Protein AF-A0A961DYW7-F1 (afdb_monomer)

Mean predicted aligned error: 11.42 Å

Structure (mmCIF, N/CA/C/O backbone):
data_AF-A0A961DYW7-F1
#
_entry.id   AF-A0A961DYW7-F1
#
loop_
_atom_site.group_PDB
_atom_site.id
_atom_site.type_symbol
_atom_site.label_atom_id
_atom_site.label_alt_id
_atom_site.label_comp_id
_atom_site.label_asym_id
_atom_site.label_entity_id
_atom_site.label_seq_id
_atom_site.pdbx_PDB_ins_code
_atom_site.Cartn_x
_atom_site.Cartn_y
_atom_site.Cartn_z
_atom_site.occupancy
_atom_site.B_iso_or_equiv
_atom_site.auth_seq_id
_atom_site.auth_comp_id
_atom_site.auth_asym_id
_atom_site.auth_atom_id
_atom_site.pdbx_PDB_model_num
ATOM 1 N N . MET A 1 1 ? 54.941 27.044 3.424 1.00 49.66 1 MET A N 1
ATOM 2 C CA . MET A 1 1 ? 54.791 25.929 2.460 1.00 49.66 1 MET A CA 1
ATOM 3 C C . MET A 1 1 ? 55.824 24.856 2.781 1.00 49.66 1 MET A C 1
ATOM 5 O O . MET A 1 1 ? 56.978 25.058 2.465 1.00 49.66 1 MET A O 1
ATOM 9 N N . GLY A 1 2 ? 55.466 23.790 3.503 1.00 53.31 2 GLY A N 1
ATOM 10 C CA . GLY A 1 2 ? 56.445 22.753 3.894 1.00 53.31 2 GLY A CA 1
ATOM 11 C C . GLY A 1 2 ? 55.896 21.693 4.853 1.00 53.31 2 GLY A C 1
ATOM 12 O O . GLY A 1 2 ? 56.356 20.560 4.859 1.00 53.31 2 GLY A O 1
ATOM 13 N N . ARG A 1 3 ? 54.844 22.021 5.616 1.00 52.53 3 ARG A N 1
ATOM 14 C CA . ARG A 1 3 ? 54.201 21.068 6.536 1.00 52.53 3 ARG A CA 1
ATOM 15 C C . ARG A 1 3 ? 53.265 20.077 5.819 1.00 52.53 3 ARG A C 1
ATOM 17 O O . ARG A 1 3 ? 53.183 18.930 6.229 1.00 52.53 3 ARG A O 1
ATOM 24 N N . LEU A 1 4 ? 52.631 20.481 4.714 1.00 52.94 4 LEU A N 1
ATOM 25 C CA . LEU A 1 4 ? 51.755 19.617 3.900 1.00 52.94 4 LEU A CA 1
ATOM 26 C C . LEU A 1 4 ? 52.518 18.522 3.131 1.00 52.94 4 LEU A C 1
ATOM 28 O O . LEU A 1 4 ? 52.029 17.401 3.029 1.00 52.94 4 LEU A O 1
ATOM 32 N N . GLU A 1 5 ? 53.732 18.803 2.655 1.00 54.09 5 GLU A N 1
ATOM 33 C CA . GLU A 1 5 ? 54.500 17.840 1.849 1.00 54.09 5 GLU A CA 1
ATOM 34 C C . GLU A 1 5 ? 55.116 16.701 2.672 1.00 54.09 5 GLU A C 1
ATOM 36 O O . GLU A 1 5 ? 55.243 15.577 2.190 1.00 54.09 5 GLU A O 1
ATOM 41 N N . VAL A 1 6 ? 55.448 16.953 3.943 1.00 54.12 6 VAL A N 1
ATOM 42 C CA . VAL A 1 6 ? 55.982 15.920 4.848 1.00 54.12 6 VAL A CA 1
ATOM 43 C C . VAL A 1 6 ? 54.897 14.913 5.240 1.00 54.12 6 VAL A C 1
ATOM 45 O O . VAL A 1 6 ? 55.178 13.721 5.364 1.00 54.12 6 VAL A O 1
ATOM 48 N N . HIS A 1 7 ? 53.643 15.358 5.371 1.00 50.16 7 HIS A N 1
ATOM 49 C CA . HIS A 1 7 ? 52.534 14.467 5.709 1.00 50.16 7 HIS A CA 1
ATOM 50 C C . HIS A 1 7 ? 52.208 13.476 4.582 1.00 50.16 7 HIS A C 1
ATOM 52 O O . HIS A 1 7 ? 51.959 12.313 4.878 1.00 50.16 7 HIS A O 1
ATOM 58 N N . LEU A 1 8 ? 52.311 13.875 3.309 1.00 53.72 8 LEU A N 1
ATOM 59 C CA . LEU A 1 8 ? 52.080 12.999 2.145 1.00 53.72 8 LEU A CA 1
ATOM 60 C C . LEU A 1 8 ? 53.132 11.884 1.977 1.00 53.72 8 LEU A C 1
ATOM 62 O O . LEU A 1 8 ? 52.862 10.878 1.328 1.00 53.72 8 LEU A O 1
ATOM 66 N N . ARG A 1 9 ? 54.320 12.031 2.578 1.00 63.47 9 ARG A N 1
ATOM 67 C CA . ARG A 1 9 ? 55.415 11.044 2.516 1.00 63.47 9 ARG A CA 1
ATOM 68 C C . ARG A 1 9 ? 55.368 9.978 3.615 1.00 63.47 9 ARG A C 1
ATOM 70 O O . ARG A 1 9 ? 56.134 9.016 3.561 1.00 63.47 9 ARG A O 1
ATOM 77 N N . SER A 1 10 ? 54.497 10.129 4.614 1.00 76.56 10 SER A N 1
ATOM 78 C CA . SER A 1 10 ? 54.350 9.144 5.689 1.00 76.56 10 SER A CA 1
ATOM 79 C C . SER A 1 10 ? 53.565 7.926 5.203 1.00 76.56 10 SER A C 1
ATOM 81 O O . SER A 1 10 ? 52.446 8.058 4.709 1.00 76.56 10 SER A O 1
ATOM 83 N N . ARG A 1 11 ? 54.109 6.7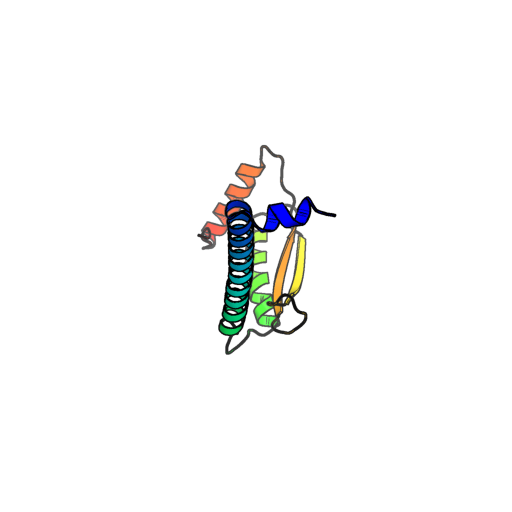19 5.413 1.00 75.25 11 ARG A N 1
ATOM 84 C CA . ARG A 1 11 ? 53.426 5.447 5.102 1.00 75.25 11 ARG A CA 1
ATOM 85 C C . ARG A 1 11 ? 52.032 5.359 5.732 1.00 75.25 11 ARG A C 1
ATOM 87 O O . ARG A 1 11 ? 51.126 4.811 5.116 1.00 75.25 11 ARG A O 1
ATOM 94 N N . ALA A 1 12 ? 51.855 5.936 6.923 1.00 79.06 12 ALA A N 1
ATOM 95 C CA . ALA A 1 12 ? 50.567 5.973 7.611 1.00 79.06 12 ALA A CA 1
ATOM 96 C C . ALA A 1 12 ? 49.552 6.885 6.902 1.00 79.06 12 ALA A C 1
ATOM 98 O O . ALA A 1 12 ? 48.391 6.514 6.754 1.00 79.06 12 ALA A O 1
ATOM 99 N N . ALA A 1 13 ? 49.987 8.048 6.408 1.00 81.00 13 ALA A N 1
ATOM 100 C CA . ALA A 1 13 ? 49.119 8.948 5.652 1.00 81.00 13 ALA A CA 1
ATOM 101 C C . ALA A 1 13 ? 48.723 8.343 4.297 1.00 81.00 13 ALA A C 1
ATOM 103 O O . ALA A 1 13 ? 47.557 8.404 3.918 1.00 81.00 13 ALA A O 1
ATOM 104 N N . ILE A 1 14 ? 49.665 7.686 3.609 1.00 84.50 14 ILE A N 1
ATOM 105 C CA . ILE A 1 14 ? 49.393 6.960 2.360 1.00 84.50 14 ILE A CA 1
ATOM 106 C C . ILE A 1 14 ? 48.378 5.833 2.601 1.00 84.50 14 ILE A C 1
ATOM 108 O O . ILE A 1 14 ? 47.431 5.694 1.830 1.00 84.50 14 ILE A O 1
ATOM 112 N N . ALA A 1 15 ? 48.525 5.066 3.688 1.00 88.88 15 ALA A N 1
ATOM 113 C CA . ALA A 1 15 ? 47.590 3.998 4.039 1.00 88.88 15 ALA A CA 1
ATOM 114 C C . ALA A 1 15 ? 46.174 4.526 4.330 1.00 88.88 15 ALA A C 1
ATOM 116 O O . ALA A 1 15 ? 45.199 3.940 3.866 1.00 88.88 15 ALA A O 1
ATOM 117 N N . LEU A 1 16 ? 46.051 5.653 5.042 1.00 91.12 16 LEU A N 1
ATOM 118 C CA . LEU A 1 16 ? 44.755 6.283 5.319 1.00 91.12 16 LEU A CA 1
ATOM 119 C C . LEU A 1 16 ? 44.081 6.808 4.047 1.00 91.12 16 LEU A C 1
ATOM 121 O O . LEU A 1 16 ? 42.887 6.589 3.857 1.00 91.12 16 LEU A O 1
ATOM 125 N N . ILE A 1 17 ? 44.841 7.449 3.154 1.00 91.12 17 ILE A N 1
ATOM 126 C CA . ILE A 1 17 ? 44.325 7.915 1.859 1.00 91.12 17 ILE A CA 1
ATOM 127 C C . ILE A 1 17 ? 43.859 6.723 1.015 1.00 91.12 17 ILE A C 1
ATOM 129 O O . ILE A 1 17 ? 42.755 6.751 0.473 1.00 91.12 17 ILE A O 1
ATOM 133 N N . ALA A 1 18 ? 44.654 5.652 0.943 1.00 93.50 18 ALA A N 1
ATOM 134 C CA . ALA A 1 18 ? 44.286 4.441 0.215 1.00 93.50 18 ALA A CA 1
ATOM 135 C C . ALA A 1 18 ? 43.019 3.786 0.789 1.00 93.50 18 ALA A C 1
ATOM 137 O O . ALA A 1 18 ? 42.123 3.424 0.029 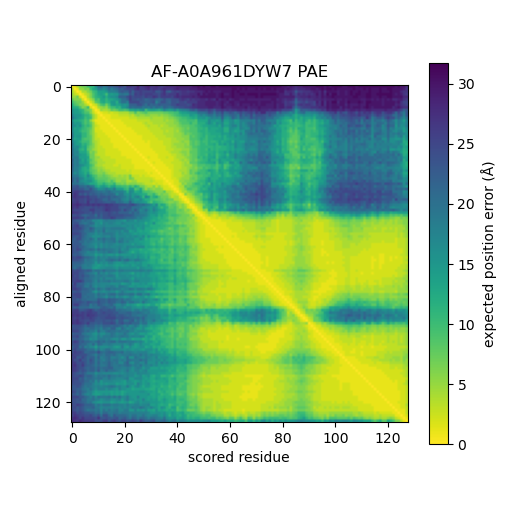1.00 93.50 18 ALA A O 1
ATOM 138 N N . ALA A 1 19 ? 42.899 3.689 2.116 1.00 95.31 19 ALA A N 1
ATOM 139 C CA . ALA A 1 19 ? 41.712 3.146 2.774 1.00 95.31 19 ALA A CA 1
ATOM 140 C C . ALA A 1 19 ? 40.458 3.996 2.502 1.00 95.31 19 ALA A C 1
ATOM 142 O O . ALA A 1 19 ? 39.398 3.452 2.184 1.00 95.31 19 ALA A O 1
ATOM 143 N N . ALA A 1 20 ? 40.576 5.326 2.566 1.00 96.38 20 ALA A N 1
ATOM 144 C CA . ALA A 1 20 ? 39.474 6.236 2.262 1.00 96.38 20 ALA A CA 1
ATOM 145 C C . ALA A 1 20 ? 39.023 6.120 0.796 1.00 96.38 20 ALA A C 1
ATOM 147 O O . ALA A 1 20 ? 37.822 6.053 0.519 1.00 96.38 20 ALA A O 1
ATOM 148 N N . LEU A 1 21 ? 39.975 6.029 -0.139 1.00 96.44 21 LEU A N 1
ATOM 149 C CA . LEU A 1 21 ? 39.691 5.832 -1.562 1.00 96.44 21 LEU A CA 1
ATOM 150 C C . LEU A 1 21 ? 39.023 4.483 -1.824 1.00 96.44 21 LEU A C 1
ATOM 152 O O . LEU A 1 21 ? 38.004 4.444 -2.506 1.00 96.44 21 LEU A O 1
ATOM 156 N N . LEU A 1 22 ? 39.540 3.394 -1.250 1.00 97.38 22 LEU A N 1
ATOM 157 C CA . LEU A 1 22 ? 38.950 2.060 -1.390 1.00 97.38 22 LEU A CA 1
ATOM 158 C C . LEU A 1 22 ? 37.525 2.014 -0.842 1.00 97.38 22 LEU A C 1
ATOM 160 O O . LEU A 1 22 ? 36.638 1.465 -1.493 1.00 97.38 22 LEU A O 1
ATOM 164 N N . THR A 1 23 ? 37.283 2.632 0.313 1.00 96.88 23 THR A N 1
ATOM 165 C CA . THR A 1 23 ? 35.940 2.710 0.902 1.00 96.88 23 THR A CA 1
ATOM 166 C C . THR A 1 23 ? 34.995 3.495 -0.006 1.00 96.88 23 THR A C 1
ATOM 168 O O . THR A 1 23 ? 33.899 3.028 -0.310 1.00 96.88 23 THR A O 1
ATOM 171 N N . SER A 1 24 ? 35.441 4.649 -0.507 1.00 96.50 24 SER A N 1
ATOM 172 C CA . SER A 1 24 ? 34.652 5.487 -1.419 1.00 96.50 24 SER A CA 1
ATOM 173 C C . SER A 1 24 ? 34.332 4.758 -2.726 1.00 96.50 24 SER A C 1
ATOM 175 O O . SER A 1 24 ? 33.194 4.786 -3.191 1.00 96.50 24 SER A O 1
ATOM 177 N N . LEU A 1 25 ? 35.312 4.047 -3.291 1.00 97.62 25 LEU A N 1
ATOM 178 C CA . LEU A 1 25 ? 35.138 3.257 -4.506 1.00 97.62 25 LEU A CA 1
ATOM 179 C C . LEU A 1 25 ? 34.162 2.097 -4.279 1.00 97.62 25 LEU A C 1
ATOM 181 O O . LEU A 1 25 ? 33.288 1.860 -5.105 1.00 97.62 25 LEU A O 1
ATOM 185 N N . SER A 1 26 ? 34.273 1.415 -3.138 1.00 97.38 26 SER A N 1
ATOM 186 C CA . SER A 1 26 ? 33.388 0.305 -2.767 1.00 97.38 26 SER A CA 1
ATOM 187 C C . SER A 1 26 ? 31.937 0.768 -2.639 1.00 97.38 26 SER A C 1
ATOM 189 O O . SER A 1 26 ? 31.037 0.122 -3.171 1.00 97.38 26 SER A O 1
ATOM 191 N N . LEU A 1 27 ? 31.709 1.918 -1.995 1.00 96.69 27 LEU A N 1
ATOM 192 C CA . LEU A 1 27 ? 30.382 2.529 -1.882 1.00 96.69 27 LEU A CA 1
ATOM 193 C C . LEU A 1 27 ? 29.830 2.943 -3.252 1.00 96.69 27 LEU A C 1
ATOM 195 O O . LEU A 1 27 ? 28.680 2.640 -3.563 1.00 96.69 27 LEU A O 1
ATOM 199 N N . GLY A 1 28 ? 30.652 3.580 -4.093 1.00 95.69 28 GLY A N 1
ATOM 200 C CA . GLY A 1 28 ? 30.259 3.973 -5.448 1.00 95.69 28 GLY A CA 1
ATOM 201 C C . GLY A 1 28 ? 29.885 2.776 -6.326 1.00 95.69 28 GLY A C 1
ATOM 202 O O . GLY A 1 28 ? 28.839 2.784 -6.973 1.00 95.69 28 GLY A O 1
ATOM 203 N N . VAL A 1 29 ? 30.689 1.708 -6.303 1.00 96.44 29 VAL A N 1
ATOM 204 C CA . VAL A 1 29 ? 30.391 0.457 -7.019 1.00 96.44 29 VAL A CA 1
ATOM 205 C C . VAL A 1 29 ? 29.119 -0.189 -6.472 1.00 96.44 29 VAL A C 1
ATOM 207 O O . VAL A 1 29 ? 28.261 -0.587 -7.256 1.00 96.44 29 VAL A O 1
ATOM 210 N N . GLY A 1 30 ? 28.957 -0.244 -5.147 1.00 95.75 30 GLY A N 1
ATOM 211 C CA . GLY A 1 30 ? 27.751 -0.770 -4.508 1.00 95.75 30 GLY A CA 1
ATOM 212 C C . GLY A 1 30 ? 26.485 -0.037 -4.954 1.00 95.75 30 GLY A C 1
ATOM 213 O O . GLY A 1 30 ? 25.494 -0.682 -5.303 1.00 95.75 30 GLY A O 1
ATOM 214 N N . PHE A 1 31 ? 26.533 1.296 -5.027 1.00 93.00 31 PHE A N 1
ATOM 215 C CA . PHE A 1 31 ? 25.431 2.116 -5.531 1.00 93.00 31 PHE A CA 1
ATOM 216 C C . PHE A 1 31 ? 25.095 1.791 -6.994 1.00 93.00 31 PHE A C 1
ATOM 218 O O . PHE A 1 31 ? 23.941 1.502 -7.307 1.00 93.00 31 PHE A O 1
ATOM 225 N N . VAL A 1 32 ? 26.098 1.764 -7.880 1.00 92.25 32 VAL A N 1
ATOM 226 C CA . VAL A 1 32 ? 25.897 1.479 -9.313 1.00 92.25 32 VAL A CA 1
ATOM 227 C C . VAL A 1 32 ? 25.343 0.073 -9.534 1.00 92.25 32 VAL A C 1
ATOM 229 O O . VAL A 1 32 ? 24.397 -0.096 -10.300 1.00 92.25 32 VAL A O 1
ATOM 232 N N . VAL A 1 33 ? 25.899 -0.937 -8.860 1.00 93.00 33 VAL A N 1
ATOM 233 C CA . VAL A 1 33 ? 25.432 -2.328 -8.970 1.00 93.00 33 VAL A CA 1
ATOM 234 C C . VAL A 1 33 ? 23.982 -2.437 -8.510 1.00 93.00 33 VAL A C 1
ATOM 236 O O . VAL A 1 33 ? 23.156 -3.008 -9.218 1.00 93.00 33 VAL A O 1
ATOM 239 N N . THR A 1 34 ? 23.653 -1.841 -7.366 1.00 86.12 34 THR A N 1
ATOM 240 C CA . THR A 1 34 ? 22.296 -1.865 -6.813 1.00 86.12 34 THR A CA 1
ATOM 241 C C . THR A 1 34 ? 21.303 -1.193 -7.760 1.00 86.12 34 THR A C 1
ATOM 243 O O . THR A 1 34 ? 20.283 -1.790 -8.098 1.00 86.12 34 THR A O 1
ATOM 246 N N . HIS A 1 35 ? 21.629 0.002 -8.257 1.00 82.94 35 HIS A N 1
ATOM 247 C CA . HIS A 1 35 ? 20.795 0.728 -9.216 1.00 82.94 35 HIS A CA 1
ATOM 248 C C . HIS A 1 35 ? 20.562 -0.083 -10.496 1.00 82.94 35 HIS A C 1
ATOM 250 O O . HIS A 1 35 ? 19.428 -0.252 -10.933 1.00 82.94 35 HIS A O 1
ATOM 256 N N . ARG A 1 36 ? 21.624 -0.665 -11.068 1.00 82.44 36 ARG A N 1
ATOM 257 C CA . ARG A 1 36 ? 21.520 -1.500 -12.272 1.00 82.44 36 ARG A CA 1
ATOM 258 C C . ARG A 1 36 ? 20.657 -2.735 -12.054 1.00 82.44 36 ARG A C 1
ATOM 260 O O . ARG A 1 36 ? 19.906 -3.102 -12.950 1.00 82.44 36 ARG A O 1
ATOM 267 N N . ILE A 1 37 ? 20.750 -3.375 -10.890 1.00 79.25 37 ILE A N 1
ATOM 268 C CA . ILE A 1 37 ? 19.898 -4.520 -10.556 1.00 79.25 37 ILE A CA 1
ATOM 269 C C . ILE A 1 37 ? 18.427 -4.091 -10.493 1.00 79.25 37 ILE A C 1
ATOM 271 O O . ILE A 1 37 ? 17.578 -4.812 -11.015 1.00 79.25 37 ILE A O 1
ATOM 275 N N . TYR A 1 38 ? 18.118 -2.933 -9.902 1.00 71.31 38 TYR A N 1
ATOM 276 C CA . TYR A 1 38 ? 16.752 -2.402 -9.881 1.00 71.31 38 TYR A CA 1
ATOM 277 C C . TYR A 1 38 ? 16.226 -2.100 -11.290 1.00 71.31 38 TYR A C 1
ATOM 279 O O . TYR A 1 38 ? 15.142 -2.572 -11.637 1.00 71.31 38 TYR A O 1
ATOM 287 N N . ASP A 1 39 ? 17.013 -1.421 -12.128 1.00 72.56 39 ASP A N 1
ATOM 288 C CA . ASP A 1 39 ? 16.625 -1.107 -13.510 1.00 72.56 39 ASP A CA 1
ATOM 289 C C . ASP A 1 39 ? 16.388 -2.374 -14.346 1.00 72.56 39 ASP A C 1
ATOM 291 O O . ASP A 1 39 ? 15.383 -2.497 -15.049 1.00 72.56 39 ASP A O 1
ATOM 295 N N . LEU A 1 40 ? 17.303 -3.348 -14.260 1.00 67.25 40 LEU A N 1
ATOM 296 C CA . LEU A 1 40 ? 17.209 -4.604 -15.010 1.00 67.25 40 LEU A CA 1
ATOM 297 C C . LEU A 1 40 ? 16.004 -5.439 -14.572 1.00 67.25 40 LEU A C 1
ATOM 299 O O . LEU A 1 40 ? 15.344 -6.043 -15.416 1.00 67.25 40 LEU A O 1
ATOM 303 N N . ARG A 1 41 ? 15.687 -5.455 -13.270 1.00 62.19 41 ARG A N 1
ATOM 304 C CA . ARG A 1 41 ? 14.468 -6.097 -12.761 1.00 62.19 41 ARG A CA 1
ATOM 305 C C . ARG A 1 41 ? 13.218 -5.436 -13.339 1.00 62.19 41 ARG A C 1
ATOM 307 O O . ARG A 1 41 ? 12.326 -6.154 -13.777 1.00 62.19 41 ARG A O 1
ATOM 314 N N . GLY A 1 42 ? 13.169 -4.105 -13.395 1.00 61.12 42 GLY A N 1
ATOM 315 C CA . GLY A 1 42 ? 12.056 -3.372 -14.007 1.00 61.12 42 GLY A CA 1
ATOM 316 C C . GLY A 1 42 ? 11.857 -3.723 -15.485 1.00 61.12 42 GLY A C 1
ATOM 317 O O . GLY A 1 42 ? 10.744 -4.035 -15.903 1.00 61.12 42 GLY A O 1
ATOM 318 N N . ALA A 1 43 ? 12.943 -3.770 -16.262 1.00 61.59 43 ALA A N 1
ATOM 319 C CA . ALA A 1 43 ? 12.892 -4.138 -17.678 1.00 61.59 43 ALA A CA 1
ATOM 320 C C . ALA A 1 43 ? 12.476 -5.603 -17.912 1.00 61.59 43 ALA A C 1
ATOM 322 O O . ALA A 1 43 ? 11.739 -5.888 -18.855 1.00 61.59 43 ALA A O 1
ATOM 323 N N . ALA A 1 44 ? 12.912 -6.529 -17.052 1.00 59.81 44 ALA A N 1
ATOM 324 C CA . ALA A 1 44 ? 12.536 -7.942 -17.125 1.00 59.81 44 ALA A CA 1
ATOM 325 C C . ALA A 1 44 ? 11.086 -8.216 -16.677 1.00 59.81 44 ALA A C 1
ATOM 327 O O . ALA A 1 44 ? 10.518 -9.236 -17.056 1.00 59.81 44 ALA A O 1
ATOM 328 N N . MET A 1 45 ? 10.479 -7.316 -15.894 1.00 59.12 45 MET A N 1
ATOM 329 C CA . MET A 1 45 ? 9.086 -7.415 -15.434 1.00 59.12 45 MET A CA 1
ATOM 330 C C . MET A 1 45 ? 8.071 -6.781 -16.396 1.00 59.12 45 MET A C 1
ATOM 332 O O . MET A 1 45 ? 6.884 -6.732 -16.073 1.00 59.12 45 MET A O 1
ATOM 336 N N . ARG A 1 46 ? 8.493 -6.301 -17.575 1.00 65.25 46 ARG A N 1
ATOM 337 C CA . ARG A 1 46 ? 7.568 -5.735 -18.564 1.00 65.25 46 ARG A CA 1
ATOM 338 C C . ARG A 1 46 ? 6.619 -6.835 -19.070 1.00 65.25 46 ARG A C 1
ATOM 340 O O . ARG A 1 46 ? 7.102 -7.791 -19.680 1.00 65.25 46 ARG A O 1
ATOM 347 N N . PRO A 1 47 ? 5.297 -6.733 -18.836 1.00 62.31 47 PRO A N 1
ATOM 348 C CA . PRO A 1 47 ? 4.357 -7.758 -19.273 1.00 62.31 47 PRO A CA 1
ATOM 349 C C . PRO A 1 47 ? 4.381 -7.901 -20.797 1.00 62.31 47 PRO A C 1
ATOM 351 O O . PRO A 1 47 ? 4.428 -6.897 -21.508 1.00 62.31 47 PRO A O 1
ATOM 354 N N . V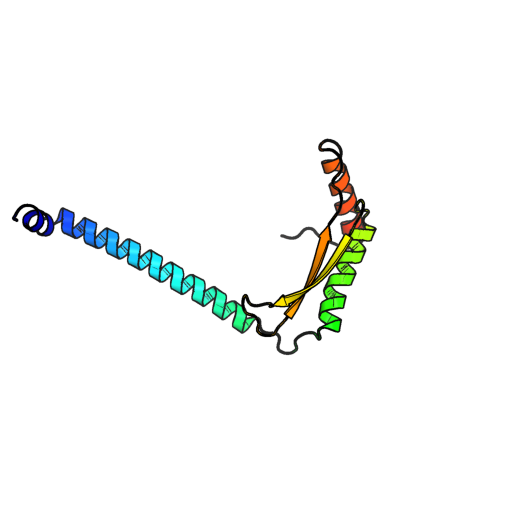AL A 1 48 ? 4.325 -9.143 -21.289 1.00 65.56 48 VAL A N 1
ATOM 355 C CA . VAL A 1 48 ? 4.191 -9.438 -22.729 1.00 65.56 48 VAL A CA 1
ATOM 356 C C . VAL A 1 48 ? 2.841 -8.934 -23.254 1.00 65.56 48 VAL A C 1
ATOM 358 O O . VAL A 1 48 ? 2.792 -8.398 -24.354 1.00 65.56 48 VAL A O 1
ATOM 361 N N . ASP A 1 49 ? 1.804 -8.996 -22.411 1.00 78.25 49 ASP A N 1
ATOM 362 C CA . ASP A 1 49 ? 0.464 -8.463 -22.662 1.00 78.25 49 ASP A CA 1
ATOM 363 C C . ASP A 1 49 ? 0.032 -7.568 -21.484 1.00 78.25 49 ASP A C 1
ATOM 365 O O . ASP A 1 49 ? -0.482 -8.068 -20.477 1.00 78.25 49 ASP A O 1
ATOM 369 N N . PRO A 1 50 ? 0.293 -6.249 -21.533 1.00 77.44 50 PRO A N 1
ATOM 370 C CA . PRO A 1 50 ? -0.144 -5.344 -20.479 1.00 77.44 50 PRO A CA 1
ATOM 371 C C . PRO A 1 50 ? -1.675 -5.263 -20.425 1.00 77.44 50 PRO A C 1
ATOM 373 O O . PRO A 1 50 ? -2.354 -5.290 -21.452 1.00 77.44 50 PRO A O 1
ATOM 376 N N . LEU A 1 51 ? -2.221 -5.126 -19.215 1.00 83.62 51 LEU A N 1
ATOM 377 C CA . LEU A 1 51 ? -3.647 -4.870 -19.027 1.00 83.62 51 LEU A CA 1
ATOM 378 C C . LEU A 1 51 ? -4.048 -3.552 -19.703 1.00 83.62 51 LEU A C 1
ATOM 380 O O . LEU A 1 51 ? -3.307 -2.570 -19.673 1.00 83.62 51 LEU A O 1
ATOM 384 N N . THR A 1 52 ? -5.255 -3.517 -20.266 1.00 85.38 52 THR A N 1
ATOM 385 C CA . THR A 1 52 ? -5.878 -2.256 -20.698 1.00 85.38 52 THR A CA 1
ATOM 386 C C . THR A 1 52 ? -6.182 -1.367 -19.490 1.00 85.38 52 THR A C 1
ATOM 388 O O . THR A 1 52 ? -6.452 -1.879 -18.404 1.00 85.38 52 THR A O 1
ATOM 391 N N . ASP A 1 53 ? -6.258 -0.046 -19.673 1.00 84.06 53 ASP A N 1
ATOM 392 C CA . ASP A 1 53 ? -6.611 0.898 -18.596 1.00 84.06 53 ASP A CA 1
ATOM 393 C C . ASP A 1 53 ? -7.907 0.508 -17.867 1.00 84.06 53 ASP A C 1
ATOM 395 O O . ASP A 1 53 ? -8.012 0.617 -16.644 1.00 84.06 53 ASP A O 1
ATOM 399 N N . ALA A 1 54 ? -8.897 -0.002 -18.608 1.00 87.50 54 ALA A N 1
ATOM 400 C CA . ALA A 1 54 ? -10.153 -0.478 -18.042 1.00 87.50 54 ALA A CA 1
ATOM 401 C C . ALA A 1 54 ? -9.954 -1.715 -17.151 1.00 87.50 54 ALA A C 1
ATOM 403 O O . ALA A 1 54 ? -10.521 -1.777 -16.059 1.00 87.50 54 ALA A O 1
ATOM 404 N N . GLN A 1 55 ? -9.138 -2.680 -17.583 1.00 88.44 55 GLN A N 1
ATOM 405 C CA . GLN A 1 55 ? -8.803 -3.859 -16.782 1.00 88.44 55 GLN A CA 1
ATOM 406 C C . GLN A 1 55 ? -7.980 -3.475 -15.546 1.00 88.44 55 GLN A C 1
ATOM 408 O O . GLN A 1 55 ? -8.325 -3.900 -14.444 1.00 88.44 55 GLN A O 1
ATOM 413 N N . SER A 1 56 ? -6.979 -2.604 -15.698 1.00 87.06 56 SER A N 1
ATOM 414 C CA . SER A 1 56 ? -6.178 -2.063 -14.591 1.00 87.06 56 SER A CA 1
ATOM 415 C C . SER A 1 56 ? -7.045 -1.320 -13.574 1.00 87.06 56 SER A C 1
ATOM 417 O O . SER A 1 56 ? -6.875 -1.474 -12.368 1.00 87.06 56 SER A O 1
ATOM 419 N N . ARG A 1 57 ? -8.039 -0.550 -14.035 1.00 90.75 57 ARG A N 1
ATOM 420 C CA . ARG A 1 57 ? -9.020 0.107 -13.163 1.00 90.75 57 ARG A CA 1
ATOM 421 C C . ARG A 1 57 ? -9.853 -0.899 -12.374 1.00 90.75 57 ARG A C 1
ATOM 423 O O . ARG A 1 57 ? -10.025 -0.730 -11.169 1.00 90.75 57 ARG A O 1
ATOM 430 N N . GLN A 1 58 ? -10.395 -1.922 -13.036 1.00 91.88 58 GLN A N 1
ATOM 431 C CA . GLN A 1 58 ? -11.212 -2.938 -12.362 1.00 91.88 58 GLN A CA 1
ATOM 432 C C . GLN A 1 58 ? -10.398 -3.728 -11.335 1.00 91.88 58 GLN A C 1
ATOM 434 O O . GLN A 1 58 ? -10.900 -3.995 -10.244 1.00 91.88 58 GLN A O 1
ATOM 439 N N . GLN A 1 59 ? -9.132 -4.017 -11.646 1.00 90.44 59 GLN A N 1
ATOM 440 C CA . GLN A 1 59 ? -8.224 -4.733 -10.755 1.00 90.44 59 GLN A CA 1
ATOM 441 C C . GLN A 1 59 ? -8.070 -4.052 -9.390 1.00 90.44 59 GLN A C 1
ATOM 443 O O . GLN A 1 59 ? -7.915 -4.751 -8.395 1.00 90.44 59 GLN A O 1
ATOM 448 N N . VAL A 1 60 ? -8.141 -2.717 -9.321 1.00 92.88 60 VAL A N 1
ATOM 449 C CA . VAL A 1 60 ? -7.997 -1.970 -8.057 1.00 92.88 60 VAL A CA 1
ATOM 450 C C . VAL A 1 60 ? -9.311 -1.509 -7.440 1.00 92.88 60 VAL A C 1
ATOM 452 O O . VAL A 1 60 ? -9.421 -1.440 -6.215 1.00 92.88 60 VAL A O 1
ATOM 455 N N . LEU A 1 61 ? -10.333 -1.225 -8.253 1.00 94.62 61 LEU A N 1
ATOM 456 C CA . LEU A 1 61 ? -11.638 -0.818 -7.731 1.00 94.62 61 LEU A CA 1
ATOM 457 C C . LEU A 1 61 ? -12.336 -1.947 -6.978 1.00 94.62 61 LEU A C 1
ATOM 459 O O . LEU A 1 61 ? -12.986 -1.683 -5.967 1.00 94.62 61 LEU A O 1
ATOM 463 N N . GLU A 1 62 ? -12.218 -3.185 -7.455 1.00 93.50 62 GLU A N 1
ATOM 464 C CA . GLU A 1 62 ? -12.911 -4.305 -6.826 1.00 93.50 62 GLU A CA 1
ATOM 465 C C . GLU A 1 62 ? -12.358 -4.614 -5.421 1.00 93.50 62 GLU A C 1
ATOM 467 O O . GLU A 1 62 ? -13.146 -4.623 -4.472 1.00 93.50 62 GLU A O 1
ATOM 472 N N . PRO A 1 63 ? -11.030 -4.715 -5.206 1.00 94.00 63 PRO A N 1
ATOM 473 C CA . PRO A 1 63 ? -10.456 -4.733 -3.863 1.00 94.00 63 PRO A CA 1
ATOM 474 C C . PRO A 1 63 ? -10.886 -3.554 -2.988 1.00 94.00 63 PRO A C 1
ATOM 476 O O . PRO A 1 63 ? -11.302 -3.755 -1.848 1.00 94.00 63 PRO A O 1
ATOM 479 N N . ALA A 1 64 ? -10.845 -2.323 -3.511 1.00 94.94 64 ALA A N 1
ATOM 480 C CA . ALA A 1 64 ? -11.205 -1.132 -2.740 1.00 94.94 64 ALA A CA 1
ATOM 481 C C . ALA A 1 64 ? -12.653 -1.183 -2.221 1.00 94.94 64 ALA A C 1
ATOM 483 O O . ALA A 1 64 ? -12.918 -0.831 -1.070 1.00 94.94 64 ALA A O 1
ATOM 484 N N . ARG A 1 65 ? -13.593 -1.687 -3.032 1.00 95.56 65 ARG A N 1
ATOM 485 C CA . ARG A 1 65 ? -14.986 -1.911 -2.609 1.00 95.56 65 ARG A CA 1
ATOM 486 C C . ARG A 1 65 ? -15.091 -2.922 -1.475 1.00 95.56 65 ARG A C 1
ATOM 488 O O . ARG A 1 65 ? -15.907 -2.730 -0.577 1.00 95.56 65 ARG A O 1
ATOM 495 N N . GLN A 1 66 ? -14.267 -3.969 -1.485 1.00 95.94 66 GLN A N 1
ATOM 496 C CA . GLN A 1 66 ? -14.252 -4.958 -0.407 1.00 95.94 66 GLN A CA 1
ATOM 497 C C . GLN A 1 66 ? -13.770 -4.348 0.913 1.00 95.94 66 GLN A C 1
ATOM 499 O O . GLN A 1 66 ? -14.388 -4.608 1.944 1.00 95.94 66 GLN A O 1
ATOM 504 N N . PHE A 1 67 ? -12.759 -3.472 0.879 1.00 94.38 67 PHE A N 1
ATOM 505 C CA . PHE A 1 67 ? -12.329 -2.711 2.058 1.00 94.38 67 PHE A CA 1
ATOM 506 C C . PHE A 1 67 ? -13.428 -1.782 2.578 1.00 94.38 67 PHE A C 1
ATOM 508 O O . PHE A 1 67 ? -13.711 -1.782 3.774 1.00 94.38 67 PHE A O 1
ATOM 515 N N . VAL A 1 68 ? -14.113 -1.044 1.699 1.00 95.69 68 VAL A N 1
ATOM 516 C CA . VAL A 1 68 ? -15.271 -0.224 2.099 1.00 95.69 68 VAL A CA 1
ATOM 517 C C . VAL A 1 68 ? -16.346 -1.092 2.762 1.00 95.69 68 VAL A C 1
ATOM 519 O O . VAL A 1 68 ? -16.817 -0.778 3.855 1.00 95.69 68 VAL A O 1
ATOM 522 N N . ALA A 1 69 ? -16.671 -2.238 2.161 1.00 96.31 69 ALA A N 1
ATOM 523 C CA . ALA A 1 69 ? -17.637 -3.193 2.700 1.00 96.31 69 ALA A CA 1
ATOM 524 C C . ALA A 1 69 ? -17.163 -3.907 3.984 1.00 96.31 69 ALA A C 1
ATOM 526 O O . ALA A 1 69 ? -17.973 -4.534 4.672 1.00 96.31 69 ALA A O 1
ATOM 527 N N . ALA A 1 70 ? -15.874 -3.842 4.331 1.00 96.44 70 ALA A N 1
ATOM 528 C CA . ALA A 1 70 ? -15.339 -4.334 5.601 1.00 96.44 70 ALA A CA 1
ATOM 529 C C . ALA A 1 70 ? -15.630 -3.387 6.781 1.00 96.44 70 ALA A C 1
ATOM 531 O O . ALA A 1 70 ? -15.373 -3.748 7.931 1.00 96.44 70 ALA A O 1
ATOM 532 N N . GLY A 1 71 ? -16.236 -2.225 6.515 1.00 95.25 71 GLY A N 1
ATOM 533 C CA . GLY A 1 71 ? -16.764 -1.327 7.539 1.00 95.25 71 GLY A CA 1
ATOM 534 C C . GLY A 1 71 ? -15.827 -0.178 7.887 1.00 95.25 71 GLY A C 1
ATOM 535 O O . GLY A 1 71 ? -15.689 0.152 9.066 1.00 95.25 71 GLY A O 1
ATOM 536 N N . LEU A 1 72 ? -15.192 0.415 6.873 1.00 96.25 72 LEU A N 1
ATOM 537 C CA . LEU A 1 72 ? -14.460 1.667 7.046 1.00 96.25 72 LEU A CA 1
ATOM 538 C C . LEU A 1 72 ? -15.411 2.804 7.428 1.00 96.25 72 LEU A C 1
ATOM 540 O O . LEU A 1 72 ? -16.526 2.893 6.912 1.00 96.25 72 LEU A O 1
ATOM 544 N N . GLN A 1 73 ? -14.966 3.680 8.322 1.00 96.25 73 GLN A N 1
ATOM 545 C CA . GLN A 1 73 ? -15.736 4.830 8.779 1.00 96.25 73 GLN A CA 1
ATOM 546 C C . GLN A 1 73 ? -15.557 6.014 7.820 1.00 96.25 73 GLN A C 1
ATOM 548 O O . GLN A 1 73 ? -14.433 6.398 7.513 1.00 96.25 73 GLN A O 1
ATOM 553 N N . SER A 1 74 ? -16.665 6.579 7.337 1.00 96.31 74 SER A N 1
ATOM 554 C CA . SER A 1 74 ? -16.682 7.722 6.404 1.00 96.31 74 SER A CA 1
ATOM 555 C C . SER A 1 74 ? -15.734 7.574 5.192 1.00 96.31 74 SER A C 1
ATOM 557 O O . SER A 1 74 ? -14.919 8.463 4.935 1.00 96.31 74 SER A O 1
ATOM 559 N N . PRO A 1 75 ? -15.785 6.459 4.437 1.00 96.44 75 PRO A N 1
ATOM 560 C CA . PRO A 1 75 ? -14.808 6.212 3.389 1.00 96.44 75 PRO A CA 1
ATOM 561 C C . PRO A 1 75 ? -14.988 7.180 2.216 1.00 96.44 75 PRO A C 1
ATOM 563 O O . PRO A 1 75 ? -16.092 7.373 1.705 1.00 96.44 75 PRO A O 1
ATOM 566 N N . SER A 1 76 ? -13.878 7.727 1.734 1.00 96.31 76 SER A N 1
ATOM 567 C CA . SER A 1 76 ? -13.788 8.445 0.462 1.00 96.31 76 SER A CA 1
ATOM 568 C C . SER A 1 76 ? -12.641 7.879 -0.366 1.00 96.31 76 SER A C 1
ATOM 570 O O . SER A 1 76 ? -11.668 7.360 0.179 1.00 96.31 76 SER A O 1
ATOM 572 N N . ALA A 1 77 ? -12.765 7.939 -1.691 1.00 94.38 77 ALA A N 1
ATOM 573 C CA . ALA A 1 77 ? -11.772 7.364 -2.585 1.00 94.38 77 ALA A CA 1
ATOM 574 C C . ALA A 1 77 ? -11.531 8.237 -3.813 1.00 94.38 77 ALA A C 1
ATOM 576 O O . ALA A 1 77 ? -12.465 8.827 -4.358 1.00 94.38 77 ALA A O 1
ATOM 577 N N . SER A 1 78 ? -10.292 8.243 -4.293 1.00 94.00 78 SER A N 1
ATOM 578 C CA . SER A 1 78 ? -9.936 8.724 -5.625 1.00 94.00 78 SER A CA 1
ATOM 579 C C . SER A 1 78 ? -9.261 7.611 -6.418 1.00 94.00 78 SER A C 1
ATOM 581 O O . SER A 1 78 ? -8.596 6.737 -5.862 1.00 94.00 78 SER A O 1
ATOM 583 N N . TYR A 1 79 ? -9.466 7.632 -7.732 1.00 91.94 79 TYR A N 1
ATOM 584 C CA . TYR A 1 79 ? -8.790 6.746 -8.671 1.00 91.94 79 TYR A CA 1
ATOM 585 C C . TYR A 1 79 ? -7.912 7.584 -9.590 1.00 91.94 79 TYR A C 1
ATOM 587 O O . TYR A 1 79 ? -8.371 8.599 -10.118 1.00 91.94 79 TYR A O 1
ATOM 595 N N . LEU A 1 80 ? -6.682 7.133 -9.802 1.00 89.50 80 LEU A N 1
ATOM 596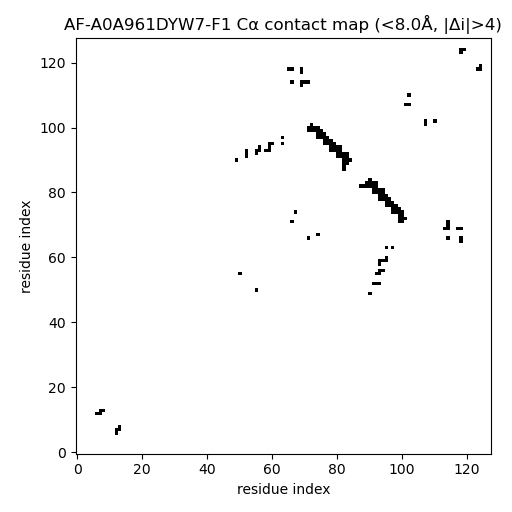 C CA . LEU A 1 80 ? -5.780 7.707 -10.789 1.00 89.50 80 LEU A CA 1
ATOM 597 C C . LEU A 1 80 ? -4.909 6.633 -11.435 1.00 89.50 80 LEU A C 1
ATOM 599 O O . LEU A 1 80 ? -4.727 5.546 -10.890 1.00 89.50 80 LEU A O 1
ATOM 603 N N . LEU A 1 81 ? -4.388 6.953 -12.614 1.00 86.62 81 LEU A N 1
ATOM 604 C CA . LEU A 1 81 ? -3.370 6.163 -13.293 1.00 86.62 81 LEU A CA 1
ATOM 605 C C . LEU A 1 81 ? -1.999 6.703 -12.880 1.00 86.62 81 LEU A C 1
ATOM 607 O O . LEU A 1 81 ? -1.734 7.894 -13.033 1.00 86.62 81 LEU A O 1
ATOM 611 N N . MET A 1 82 ? -1.149 5.841 -12.331 1.00 82.81 82 MET A N 1
ATOM 612 C CA . MET A 1 82 ? 0.237 6.163 -11.988 1.00 82.81 82 MET A CA 1
ATOM 613 C C . MET A 1 82 ? 1.164 5.419 -12.924 1.00 82.81 82 MET A C 1
ATOM 615 O O . MET A 1 82 ? 0.861 4.295 -13.302 1.00 82.81 82 MET A O 1
ATOM 619 N N . SER A 1 83 ? 2.297 6.005 -13.293 1.00 79.12 83 SER A N 1
ATOM 620 C CA . SER A 1 83 ? 3.288 5.241 -14.044 1.00 79.12 83 SER A CA 1
ATOM 621 C C . SER A 1 83 ? 3.843 4.103 -13.177 1.00 79.12 83 SER A C 1
ATOM 623 O O . SER A 1 83 ? 3.993 4.243 -11.957 1.00 79.12 83 SER A O 1
ATOM 625 N N . CYS A 1 84 ? 4.076 2.941 -13.789 1.00 77.56 84 CYS A N 1
ATOM 626 C CA . CYS A 1 84 ? 4.786 1.827 -13.158 1.00 77.56 84 CYS A CA 1
ATOM 627 C C . CYS A 1 84 ? 6.272 2.158 -12.960 1.00 77.56 84 CYS A C 1
ATOM 629 O O . CYS A 1 84 ? 6.931 1.586 -12.092 1.00 77.56 84 CYS A O 1
ATOM 631 N N . THR A 1 85 ? 6.797 3.072 -13.770 1.00 72.06 85 THR A N 1
ATOM 632 C CA . THR A 1 85 ? 8.143 3.632 -13.686 1.00 72.06 85 THR A CA 1
ATOM 633 C C . THR A 1 85 ? 8.063 5.041 -13.098 1.00 72.06 85 THR A C 1
ATOM 635 O O . THR A 1 85 ? 7.040 5.707 -13.167 1.00 72.06 85 THR A O 1
ATOM 638 N N . ASN A 1 86 ? 9.139 5.548 -12.495 1.00 68.50 86 ASN A N 1
ATOM 639 C CA . ASN A 1 86 ? 9.159 6.927 -11.975 1.00 68.50 86 ASN A CA 1
ATOM 640 C C . ASN A 1 86 ? 9.277 7.986 -13.097 1.00 68.50 86 ASN A C 1
ATOM 642 O O . ASN A 1 86 ? 9.765 9.090 -12.864 1.00 68.50 86 ASN A O 1
ATOM 646 N N . ASP A 1 87 ? 8.880 7.636 -14.318 1.00 67.56 87 ASP A N 1
ATOM 647 C CA . ASP A 1 87 ? 8.855 8.494 -15.494 1.00 67.56 87 ASP A CA 1
ATOM 648 C C . ASP A 1 87 ? 7.415 8.624 -16.011 1.00 67.56 87 ASP A C 1
ATOM 650 O O . ASP A 1 87 ? 6.536 7.836 -15.668 1.00 67.56 87 ASP A O 1
ATOM 654 N N . GLU A 1 88 ? 7.141 9.628 -16.840 1.00 66.31 88 GLU A N 1
ATOM 655 C CA . GLU A 1 88 ? 5.800 9.819 -17.413 1.00 66.31 88 GLU A CA 1
ATOM 656 C C . GLU A 1 88 ? 5.516 8.891 -18.604 1.00 66.31 88 GLU A C 1
ATOM 658 O O . GLU A 1 88 ? 4.616 9.162 -19.398 1.00 66.31 88 GLU A O 1
ATOM 663 N N . THR A 1 89 ? 6.278 7.806 -18.767 1.00 65.31 89 THR A N 1
ATOM 664 C CA . THR A 1 89 ? 6.095 6.895 -19.896 1.00 65.31 89 THR A CA 1
ATOM 665 C C . THR A 1 89 ? 5.153 5.746 -19.529 1.00 65.31 89 THR A C 1
ATOM 667 O O . THR A 1 89 ? 5.188 5.261 -18.400 1.00 65.31 89 THR A O 1
ATOM 670 N N . PRO A 1 90 ? 4.294 5.278 -20.454 1.00 66.81 90 PRO A N 1
ATOM 671 C CA . PRO A 1 90 ? 3.572 4.021 -20.269 1.00 66.81 90 PRO A CA 1
ATOM 672 C C . PRO A 1 90 ? 4.550 2.887 -19.907 1.00 66.81 90 PRO A C 1
ATOM 674 O O . PRO A 1 90 ? 5.634 2.792 -20.481 1.00 66.81 90 PRO A O 1
ATOM 677 N N . LEU A 1 91 ? 4.214 1.952 -19.018 1.00 74.44 91 LEU A N 1
ATOM 678 C CA . LEU A 1 91 ? 2.878 1.482 -18.631 1.00 74.44 91 LEU A CA 1
ATOM 679 C C . LEU A 1 91 ? 2.338 2.140 -17.357 1.00 74.44 91 LEU A C 1
ATOM 681 O O . LEU A 1 91 ? 3.073 2.305 -16.389 1.00 74.44 91 LEU A O 1
ATOM 685 N N . TYR A 1 92 ? 1.033 2.422 -17.333 1.00 76.88 92 TYR A N 1
ATOM 686 C CA . TYR A 1 92 ? 0.357 2.948 -16.149 1.00 76.88 92 TYR A CA 1
ATOM 687 C C . TYR A 1 92 ? -0.341 1.839 -15.348 1.00 76.88 92 TYR A C 1
ATOM 689 O O . TYR A 1 92 ? -1.047 0.995 -15.900 1.00 76.88 92 TYR A O 1
ATOM 697 N N . GLN A 1 93 ? -0.185 1.878 -14.030 1.00 84.94 93 GLN A N 1
ATOM 698 C CA . GLN A 1 93 ? -0.951 1.110 -13.056 1.00 84.94 93 GLN A CA 1
ATOM 699 C C . GLN A 1 93 ? -2.170 1.912 -12.589 1.00 84.94 93 GLN A C 1
ATOM 701 O O . GLN A 1 93 ? -2.104 3.125 -12.379 1.00 84.94 93 GLN A O 1
ATOM 706 N N . GLY A 1 94 ? -3.301 1.230 -12.409 1.00 88.81 94 GLY A N 1
ATOM 707 C CA . GLY A 1 94 ? -4.441 1.812 -11.711 1.00 88.81 94 GLY A CA 1
ATOM 708 C C . GLY A 1 94 ? -4.141 1.902 -10.220 1.00 88.81 94 GLY A C 1
ATOM 709 O O . GLY A 1 94 ? -3.724 0.914 -9.630 1.00 88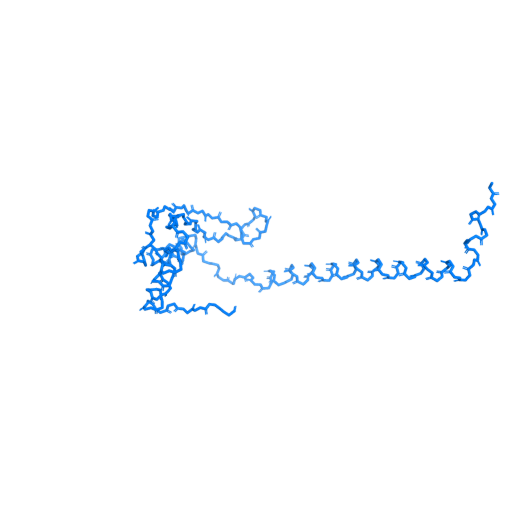.81 94 GLY A O 1
ATOM 710 N N . THR A 1 95 ? -4.407 3.049 -9.604 1.00 90.44 95 THR A N 1
ATOM 711 C CA . THR A 1 95 ? -4.226 3.255 -8.164 1.00 90.44 95 THR A CA 1
ATOM 712 C C . THR A 1 95 ? -5.506 3.812 -7.561 1.00 90.44 95 THR A C 1
ATOM 714 O O . THR A 1 95 ? -6.121 4.729 -8.111 1.00 90.44 95 THR A O 1
ATOM 717 N N . VAL A 1 96 ? -5.912 3.265 -6.414 1.00 94.81 96 VAL A N 1
ATOM 718 C CA . VAL A 1 96 ? -6.996 3.811 -5.591 1.00 94.81 96 VAL A CA 1
ATOM 719 C C . VAL A 1 96 ? -6.406 4.319 -4.287 1.00 94.81 96 VAL A C 1
ATOM 721 O O . VAL A 1 96 ? -5.790 3.556 -3.548 1.00 94.81 96 VAL A O 1
ATOM 724 N N . TYR A 1 97 ? -6.634 5.594 -3.991 1.00 94.00 97 TYR A N 1
ATOM 725 C CA . TYR A 1 97 ? -6.356 6.168 -2.680 1.00 94.00 97 TYR A CA 1
ATOM 726 C C . TYR A 1 97 ? -7.647 6.179 -1.877 1.00 94.00 97 TYR A C 1
ATOM 728 O O . TYR A 1 97 ? -8.646 6.735 -2.329 1.00 94.00 97 TYR A O 1
ATOM 736 N N . LEU A 1 98 ? -7.623 5.554 -0.702 1.00 94.81 98 LEU A N 1
ATOM 737 C CA . LEU A 1 98 ? -8.773 5.417 0.182 1.00 94.81 98 LEU A CA 1
ATOM 738 C C . LEU A 1 98 ? -8.495 6.172 1.481 1.00 94.81 98 LEU A C 1
ATOM 740 O O . LEU A 1 98 ? -7.526 5.873 2.174 1.00 94.81 98 LEU A O 1
ATOM 744 N N . ASN A 1 99 ? -9.358 7.125 1.813 1.00 96.69 99 ASN A N 1
ATOM 745 C CA . ASN A 1 99 ? -9.325 7.850 3.077 1.00 96.69 99 ASN A CA 1
ATOM 746 C C . ASN A 1 99 ? -10.523 7.429 3.925 1.00 96.69 99 ASN A C 1
ATOM 748 O O . ASN A 1 99 ? -11.605 7.178 3.392 1.00 96.69 99 ASN A O 1
ATOM 752 N N . PHE A 1 100 ? -10.337 7.360 5.236 1.00 96.94 100 PHE A N 1
ATOM 753 C CA . PHE A 1 100 ? -11.375 6.993 6.193 1.00 96.94 100 PHE A CA 1
ATOM 754 C C . PHE A 1 100 ? -11.044 7.578 7.565 1.00 96.94 100 PHE A C 1
ATOM 756 O O . PHE A 1 100 ? -9.880 7.844 7.873 1.00 96.94 100 PHE A O 1
ATOM 763 N N . ASP A 1 101 ? -12.067 7.740 8.393 1.00 97.19 101 ASP A N 1
ATOM 764 C CA . ASP A 1 101 ? -11.898 8.193 9.766 1.00 97.19 101 ASP A CA 1
ATOM 765 C C . ASP A 1 101 ? -11.357 7.051 10.633 1.00 97.19 101 ASP A C 1
ATOM 767 O O . ASP A 1 101 ? -11.786 5.896 10.532 1.00 97.19 101 ASP A O 1
ATOM 771 N N . VAL A 1 102 ? -10.425 7.378 11.524 1.00 95.62 102 VAL A N 1
ATOM 772 C CA . VAL A 1 102 ? -9.933 6.453 12.550 1.00 95.62 102 VAL A CA 1
ATOM 773 C C . VAL A 1 102 ? -10.608 6.822 13.873 1.00 95.62 102 VAL A C 1
ATOM 775 O O . VAL A 1 102 ? -10.612 8.002 14.232 1.00 95.62 102 VAL A O 1
ATOM 778 N N . PRO A 1 103 ? -11.199 5.853 14.596 1.00 94.88 103 PRO A N 1
ATOM 779 C CA . PRO A 1 103 ? -11.860 6.128 15.866 1.00 94.88 103 PRO A CA 1
ATOM 780 C C . PRO A 1 103 ? -10.842 6.485 16.960 1.00 94.88 103 PRO A C 1
ATOM 782 O O . PRO A 1 103 ? -9.642 6.611 16.717 1.00 94.88 103 PRO A O 1
ATOM 785 N N . SER A 1 104 ? -11.308 6.648 18.199 1.00 96.94 104 SER A N 1
ATOM 786 C CA . SER A 1 104 ? -10.430 6.994 19.321 1.00 96.94 104 SER A CA 1
ATOM 787 C C . SER A 1 104 ? -9.274 5.993 19.494 1.00 96.94 104 SER A C 1
ATOM 789 O O . SER A 1 104 ? -9.347 4.832 19.072 1.00 96.94 104 SER A O 1
ATOM 791 N N . ILE A 1 105 ? -8.195 6.414 20.165 1.00 95.38 105 ILE A N 1
ATOM 792 C CA . ILE A 1 105 ? -7.012 5.560 20.378 1.00 95.38 105 ILE A CA 1
ATOM 793 C C . ILE A 1 105 ? -7.353 4.250 21.107 1.00 95.38 105 ILE A C 1
ATOM 795 O O . ILE A 1 105 ? -6.749 3.213 20.846 1.00 95.38 105 ILE A O 1
ATOM 799 N N . THR A 1 106 ? -8.364 4.278 21.977 1.00 97.19 106 THR A N 1
ATOM 800 C CA . THR A 1 106 ? -8.855 3.112 22.720 1.00 97.19 106 THR A CA 1
ATOM 801 C C . THR A 1 106 ? -9.651 2.137 21.853 1.00 97.19 106 THR A C 1
ATOM 803 O O . THR A 1 106 ? -9.628 0.933 22.101 1.00 97.19 106 THR A O 1
ATOM 806 N N . GLU A 1 107 ? -10.336 2.626 20.820 1.00 96.25 107 GLU A N 1
ATOM 807 C CA . GLU A 1 107 ? -11.197 1.823 19.939 1.00 96.25 107 GLU A CA 1
ATOM 808 C C . GLU A 1 107 ? -10.458 1.322 18.694 1.00 96.25 107 GLU A C 1
ATOM 810 O O . GLU A 1 107 ? -10.794 0.268 18.147 1.00 96.25 107 GLU A O 1
ATOM 815 N N . THR A 1 108 ? -9.422 2.050 18.274 1.00 96.50 108 THR A N 1
ATOM 816 C CA . THR A 1 108 ? -8.597 1.766 17.093 1.00 96.50 108 THR A CA 1
ATOM 817 C C . THR A 1 108 ? -8.134 0.302 17.003 1.00 96.50 108 THR A C 1
ATOM 819 O O . THR A 1 108 ? -8.315 -0.306 15.942 1.00 96.50 108 THR A O 1
ATOM 822 N N . PRO A 1 109 ? -7.624 -0.341 18.078 1.00 97.38 109 PRO A N 1
ATOM 823 C CA . PRO A 1 109 ? -7.230 -1.747 18.005 1.00 97.38 109 PRO A CA 1
ATOM 824 C C . PRO A 1 109 ? -8.390 -2.687 17.648 1.00 97.38 109 PRO A C 1
ATOM 826 O O . PRO A 1 109 ? -8.217 -3.626 16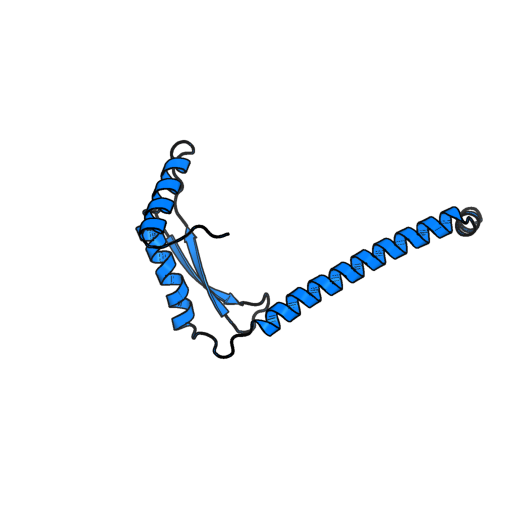.874 1.00 97.38 109 PRO A O 1
ATOM 829 N N . ALA A 1 110 ? -9.585 -2.459 18.203 1.00 97.38 110 ALA A N 1
ATOM 830 C CA . ALA A 1 110 ? -10.758 -3.284 17.915 1.00 97.38 110 ALA A CA 1
ATOM 831 C C . ALA A 1 110 ? -11.325 -3.007 16.515 1.00 97.38 110 ALA A C 1
ATOM 833 O O . ALA A 1 110 ? -11.784 -3.932 15.842 1.00 97.38 110 ALA A O 1
ATOM 834 N N . TYR A 1 111 ? -11.257 -1.752 16.072 1.00 96.88 111 TYR A N 1
ATOM 835 C CA . TYR A 1 111 ? -11.659 -1.323 14.737 1.00 96.88 111 TYR A CA 1
ATOM 836 C C . TYR A 1 111 ? -10.870 -2.052 13.640 1.00 96.88 111 TYR A C 1
ATOM 838 O O . TYR A 1 111 ? -11.475 -2.726 12.805 1.00 96.88 111 TYR A O 1
ATOM 846 N N . PHE A 1 112 ? -9.535 -2.029 13.694 1.00 96.19 112 PHE A N 1
ATOM 847 C CA . PHE A 1 112 ? -8.715 -2.716 12.691 1.00 96.19 112 PHE A CA 1
ATOM 848 C C . PHE A 1 112 ? -8.814 -4.243 12.774 1.00 96.19 112 PHE A C 1
ATOM 850 O O . PHE A 1 112 ? -8.868 -4.891 11.731 1.00 96.19 112 PHE A O 1
ATOM 857 N N . ARG A 1 113 ? -8.937 -4.835 13.974 1.00 96.81 113 ARG A N 1
ATOM 858 C CA . ARG A 1 113 ? -9.188 -6.285 14.102 1.00 96.81 113 ARG A CA 1
ATOM 859 C C . ARG A 1 113 ? -10.480 -6.714 13.408 1.00 96.81 113 ARG A C 1
ATOM 861 O O . ARG A 1 113 ? -10.501 -7.756 12.760 1.00 96.81 113 ARG A O 1
ATOM 868 N N . ARG A 1 114 ? -11.550 -5.921 13.525 1.00 97.00 114 ARG A N 1
ATOM 869 C CA . ARG A 1 114 ? -12.821 -6.192 12.836 1.00 97.00 114 ARG A CA 1
ATOM 870 C C . ARG A 1 114 ? -12.678 -6.121 11.320 1.00 97.00 114 ARG A C 1
ATOM 872 O O . ARG A 1 114 ? -13.173 -7.013 10.640 1.00 97.00 114 ARG A O 1
ATOM 879 N N . ILE A 1 115 ? -12.000 -5.094 10.808 1.00 96.56 115 ILE A N 1
ATOM 880 C CA . ILE A 1 115 ? -11.745 -4.953 9.368 1.00 96.56 115 ILE A CA 1
ATOM 881 C C . ILE A 1 115 ? -10.925 -6.144 8.867 1.00 96.56 115 ILE A C 1
ATOM 883 O O . ILE A 1 115 ? -11.331 -6.794 7.910 1.00 96.56 115 ILE A O 1
ATOM 887 N N . ALA A 1 116 ? -9.829 -6.488 9.549 1.00 96.31 116 ALA A N 1
ATOM 888 C CA . ALA A 1 116 ? -8.988 -7.626 9.189 1.00 96.31 116 ALA A CA 1
ATOM 889 C C . ALA A 1 116 ? -9.783 -8.942 9.174 1.00 96.31 116 AL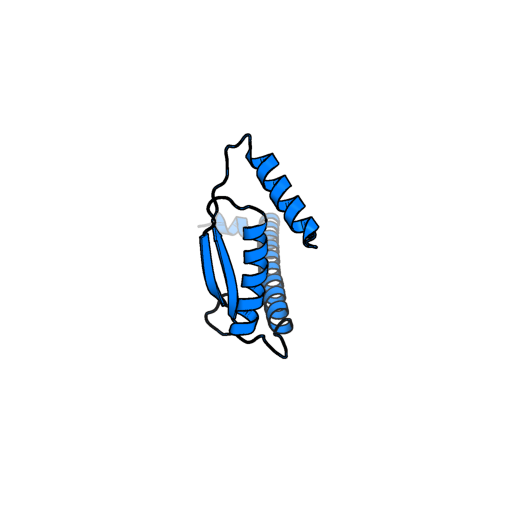A A C 1
ATOM 891 O O . ALA A 1 116 ? -9.756 -9.659 8.178 1.00 96.31 116 ALA A O 1
ATOM 892 N N . ALA A 1 117 ? -10.570 -9.221 10.219 1.00 97.00 117 ALA A N 1
ATOM 893 C CA . ALA A 1 117 ? -11.431 -10.404 10.265 1.00 97.00 117 ALA A CA 1
ATOM 894 C C . ALA A 1 117 ? -12.449 -10.431 9.110 1.00 97.00 117 ALA A C 1
ATOM 896 O O . ALA A 1 117 ? -12.667 -11.473 8.494 1.00 97.00 117 ALA A O 1
ATOM 897 N N . ALA A 1 118 ? -13.042 -9.282 8.776 1.00 97.06 118 ALA A N 1
ATOM 898 C CA . ALA A 1 118 ? -13.983 -9.159 7.668 1.00 97.06 118 ALA A CA 1
ATOM 899 C C . ALA A 1 118 ? -13.314 -9.319 6.289 1.00 97.06 118 ALA A C 1
ATOM 901 O O . ALA A 1 118 ? -13.967 -9.774 5.350 1.00 97.06 118 ALA A O 1
ATOM 902 N N . MET A 1 119 ? -12.038 -8.956 6.149 1.00 96.81 119 MET A N 1
ATOM 903 C CA . MET A 1 119 ? -11.257 -9.195 4.932 1.00 96.81 119 MET A CA 1
ATOM 904 C C . MET A 1 119 ? -10.852 -10.669 4.816 1.00 96.81 119 MET A C 1
ATOM 906 O O . MET A 1 119 ? -11.034 -11.265 3.757 1.00 96.81 119 MET A O 1
ATOM 910 N N . VAL A 1 120 ? -10.414 -11.299 5.911 1.00 96.56 120 VAL A N 1
ATOM 911 C CA . VAL A 1 120 ? -10.110 -12.741 5.950 1.00 96.56 120 VAL A CA 1
ATOM 912 C C . VAL A 1 120 ? -11.339 -13.581 5.605 1.00 96.56 120 VAL A C 1
ATOM 914 O O . VAL A 1 120 ? -11.252 -14.499 4.795 1.00 96.56 120 VAL A O 1
ATOM 917 N N . ALA A 1 121 ? -12.518 -13.215 6.118 1.00 96.25 121 ALA A N 1
ATOM 918 C CA . ALA A 1 121 ? -13.780 -13.864 5.754 1.00 96.25 121 ALA A CA 1
ATOM 919 C C . ALA A 1 121 ? -14.117 -13.759 4.250 1.00 96.25 121 ALA A C 1
ATOM 921 O O . ALA A 1 121 ? -14.896 -14.559 3.737 1.00 96.25 121 ALA A O 1
ATOM 922 N N . ARG A 1 122 ? -13.527 -12.790 3.538 1.00 94.88 122 ARG A N 1
ATOM 923 C CA . ARG A 1 122 ? -13.637 -12.611 2.080 1.00 94.88 122 ARG A CA 1
ATOM 924 C C . ARG A 1 122 ? -12.495 -13.279 1.300 1.00 94.88 122 ARG A C 1
ATOM 926 O O . ARG A 1 122 ? -12.393 -13.074 0.096 1.00 94.88 122 ARG A O 1
ATOM 933 N N . GLY A 1 123 ? -11.650 -14.070 1.961 1.00 95.44 123 GLY A N 1
ATOM 934 C CA . GLY A 1 123 ? -10.547 -14.809 1.339 1.00 95.44 123 GLY A CA 1
ATOM 935 C C . GLY A 1 123 ? -9.223 -14.047 1.265 1.00 95.44 123 GLY A C 1
ATOM 936 O O . GLY A 1 123 ? -8.287 -14.519 0.618 1.00 95.44 123 GLY A O 1
ATOM 937 N N . TRP A 1 124 ? -9.117 -12.886 1.916 1.00 95.38 124 TRP A N 1
ATOM 938 C CA . TRP A 1 124 ? -7.842 -12.180 2.025 1.00 95.38 124 TRP A CA 1
ATOM 939 C C . TRP A 1 124 ? -6.930 -12.850 3.043 1.00 95.38 124 TRP A C 1
ATOM 941 O O . TRP A 1 124 ? -7.380 -13.386 4.052 1.00 95.38 124 TRP A O 1
ATOM 951 N N . HIS A 1 125 ? -5.633 -12.772 2.782 1.00 94.44 125 HIS A N 1
ATOM 952 C CA . HIS A 1 125 ? -4.600 -13.288 3.665 1.00 94.44 125 HIS A CA 1
ATOM 953 C C . HIS A 1 125 ? -3.634 -12.155 3.991 1.00 94.44 125 HIS A C 1
ATOM 955 O O . HIS A 1 125 ? -3.429 -11.254 3.174 1.00 94.44 125 HIS A O 1
ATOM 961 N N . GLU A 1 126 ? -3.072 -12.189 5.195 1.00 88.44 126 GLU A N 1
ATOM 962 C CA . GLU A 1 126 ? -2.005 -11.268 5.568 1.00 88.44 126 GLU A CA 1
ATOM 963 C C . GLU A 1 126 ? -0.792 -11.504 4.656 1.00 88.44 126 GLU A C 1
ATOM 965 O O . GLU A 1 126 ? -0.449 -12.649 4.348 1.00 88.44 126 GLU A O 1
ATOM 970 N N . GLY A 1 127 ? -0.204 -10.414 4.157 1.00 82.81 127 GLY A N 1
ATOM 971 C CA . GLY A 1 127 ? 1.002 -10.476 3.335 1.00 82.81 127 GLY A CA 1
ATOM 972 C C . GLY A 1 127 ? 2.211 -10.917 4.162 1.00 82.81 127 GLY A C 1
ATOM 973 O O . GLY A 1 127 ? 2.257 -10.666 5.364 1.00 82.81 127 GLY A O 1
ATOM 974 N N . LEU A 1 128 ? 3.167 -11.581 3.507 1.00 63.88 128 LEU A N 1
ATOM 975 C CA . LEU A 1 128 ? 4.446 -11.996 4.097 1.00 63.88 128 LEU A CA 1
ATOM 976 C C . LEU A 1 128 ? 5.439 -10.835 4.203 1.00 63.88 128 LEU A C 1
ATOM 978 O O . LEU A 1 128 ? 5.453 -9.993 3.275 1.00 63.88 128 LEU A O 1
#

Sequence (128 aa):
MGRLEV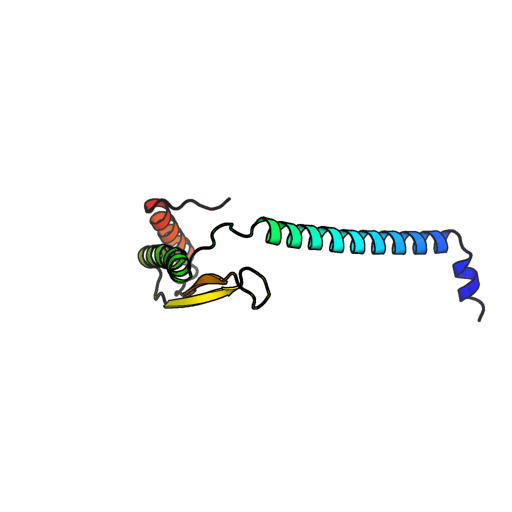HLRSRAAIALIAAALLTSLSLGVGFVVTHRIYDLRGAAMRPVDPLTDAQSRQQVLEPARQFVAAGLQSPSASYLLMSCTNDETPLYQGTVYLNFDVPSITETPAYFRRIAAAMVARGWHEGL

Radius of gyration: 26.55 Å; Cα contacts (8 Å, |Δi|>4): 84; chains: 1; bounding box: 74×41×45 Å

Solvent-acces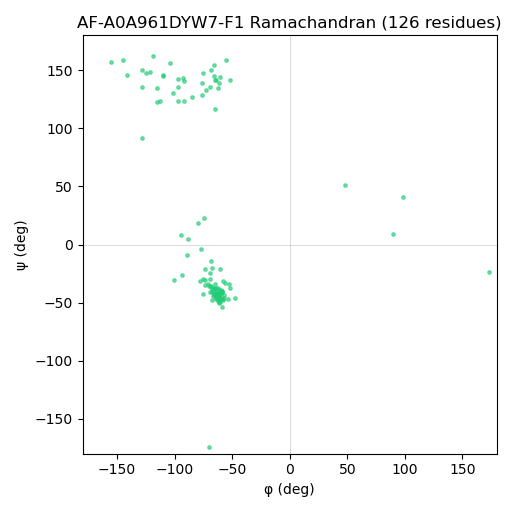sible surface area (backbone atoms only — not comparable to full-atom values): 7584 Å² total; per-residue (Å²): 141,65,73,70,64,57,49,66,69,34,70,68,49,48,51,51,53,51,51,53,50,52,51,52,49,50,52,52,50,50,51,53,54,52,51,50,52,54,53,51,50,55,65,73,62,59,62,95,74,70,75,51,71,69,56,32,40,50,67,37,50,56,58,52,51,51,52,51,72,33,66,54,41,80,68,47,75,50,77,48,76,40,51,75,48,105,47,97,50,85,58,66,41,44,43,68,52,78,48,58,61,77,67,56,85,86,46,37,66,59,54,53,51,48,31,51,52,45,38,41,77,71,72,50,73,86,81,133

Nearest PDB structures (foldseek):
  1ufl-assembly1_C  TM=4.979E-01  e=1.580E-01  Thermus thermophilus HB8
  4c3k-assembly2_C  TM=4.812E-01  e=2.344E-01  Synechococcus elongatus
  1j2v-assembly1_A  TM=4.558E-01  e=5.511E+00  Pyrococcus horikoshii OT3
  4uc8-assembly2_A  TM=2.950E-01  e=1.479E+00  Human respiratory syncytial virus A2
  5knc-assembly1_G  TM=2.576E-01  e=3.477E+00  Enterococcus hirae ATCC 9790

pLDDT: mean 85.35, std 13.88, range [49.66, 97.62]

Secondary structure (DSSP, 8-state):
--HHHHHHT-HHHHHHHHHHHHHHHHHHHHHHHHHHHHHHHHHHT--SSPPPHHHHHHHHHHHHHHHHHTT-EEEEEEEEEEESSSSSPSPEEEEEEEEEE---TTTHHHHHHHHHHHHHTTT-----

Foldseek 3Di:
DPPVVVLVPDPVSVVVVVVVVVVVVVVVVVVVVVVVVVVVVVVVPPDPDDDDPVRLQCVAVVVVVLLVVLPFAPKDKDWDWDAPDPDPDDDTGIDMDIDGDQDDPVCNVVSVVSSVVSVVVVVDDDDD

=== Feature glossary ===
A reading guide for the features in this record.

Start from the sequence.

  · Sequence gives the chain of amino acids in standard one-letter code (A=alanine, C=cysteine, …, Y=tyrosine), read N→C. It is the only feature that is directly encoded by the gene; all structural features are derived from the folded form of this sequence.

Fold it, and you get atomic coordinates and the backbone conformation that goes with them.

  · Structure coordinates are given as an mmCIF _atom_site loop: one row per atom with element, residue name, chain id, sequence number, and x/y/z position in Å. Only the four main-chain atoms per residue are included here; side chains are omitted to keep the record compact.

  · Backbone dihedral angles. Every residue except chain termini has a φ (preceding-C → N → Cα → C) and a ψ (N → Cα → C → next-N). They are reported in degrees following the IUPAC sign convention. Secondary structure is essentially a statement about which (φ, ψ) basin each residue occupies.

  · Eight-state secondary structure (DSSP): H is the canonical α-helix, G the tighter 3₁₀-helix, I the wider π-helix; E/B are β-structure, T and S are turns and bends, and '-' is everything else. DSSP derives these from the pattern of main-chain N–H···O=C hydrogen bonds, not from the sequence.

  · SS3 is a coarse helix/strand/coil call (letters a/b/c) made by the P-SEA algorithm from inter-Cα distances and dihedrals. It is less detailed than DSSP but needs only Cα positions.

Summarize the fold with a handful of shape descriptors and a per-residue structural alphabet.

  · Radius of gyration (Rg) is the root-mean-square distance of Cα atoms from their centroid — a single number for overall size and compactness. A globular domain of N residues has Rg ≈ 2.2·N^0.38 Å; an extended or disordered chain has a much larger Rg. The Cα contact count is the number of residue pairs whose Cα atoms are within 8 Å and are more than four positions apart in sequence — a standard proxy for tertiary packing density. The bounding box is the smallest axis-aligned box enclosing all Cα atoms.

  · 3Di is Foldseek's structural alphabet. Each residue is assigned one of twenty discrete states based on how its Cα sits relative to its spatial (not sequential) neighbors. Aligning 3Di strings finds structural homologs roughly as well as full 3D superposition, but orders of magnitude faster.

  · Solvent-accessible surface area (SASA) is the area in Å² traced out by the centre of a 1.4 Å probe sphere (a water molecule) rolled over the protein's van der Waals surface (Shrake–Rupley / Lee–Richards construction). Buried residues have near-zero SASA; fully exposed residues can exceed 200 Å². The total SASA scales roughly with the number of surface residues.

Ask how reliable the model is.

  · For AlphaFold models, the B-factor field carries pLDDT — the model's own estimate of local accuracy on a 0–100 scale. Regions with pLDDT<50 should be treated as essentially unmodeled; they often correspond to intrinsically disordered segments.

  · For experimental (PDB) structures, the B-factor (temperature factor) quantifies the positional spread of each atom in the crystal — a combination of thermal vibration and static disorder — in units of Å². High B-factors mark flexible loops or poorly resolved regions; low B-factors mark the rigid, well-ordered core.

  · Predicted Aligned Error (PAE) is an AlphaFold confidence matrix: entry (i, j) is the expected error in the position of residue j, in ångströms, when the prediction is superimposed on the true structure at residue i. Low PAE within a block of residues means that block is internally rigid and well-predicted; high PAE between two blocks means their relative placement is uncertain even if each block individually is confident.

Place it in context: what it resembles, what it is annotated as, and how it looks.

  · Structural nearest neighbors (via Foldseek easy-search vs the PDB). Reported per hit: target PDB id, E-value, and alignment TM-score. A TM-score above ~0.5 is the conventional threshold for 'same fold'.

  · Functional annotations link the protein to curated databases. InterPro entries identify conserved domains and families by matching the sequence against member-database signatures (Pfam, PROSITE, CDD, …). Gene Ontology (GO) terms describe molecular function, biological process, and cellular component in a controlled vocabulary. CATH places the structure in a hierarchical fold classification (Class/Architecture/Topology/Homologous-superfamily). The organism is the source species.

  · The contact map is a binary N×N matrix image: pixel (i, j) is dark where Cα_i and Cα_j are within 8 Å and |i−j|>4. Because the |i−j|>4 filter removes local helical contacts, off-diagonal stripes parallel to the main diagonal indicate parallel β-sheets; stripes perpendicular to it indicate antiparallel β-sheets. The Ramachandran plot scatters every residue's (φ, ψ) pair against the sterically allowed regions. The PAE heatmap renders the predicted-aligned-error matrix.

  · Six rendered views show the 3D structure from the faces of a cube — i.e. along ±x, ±y, ±z. Rendering representation is drawn randomly per protein from cartoon (secondary-structure ribbons), sticks (backbone bonds), or molecular surface; coloring is either N→C rainbow (blue at the N-terminus through red at the C-terminus) or one color per chain.